Protein AF-A0A5R2MX24-F1 (afdb_monomer_lite)

Sequence (40 aa):
ARLKALLRGQPDIRPDAMVAISCEPARVHYFGQGGGALAR

Structure (mmCIF, N/CA/C/O backbone):
data_AF-A0A5R2MX24-F1
#
_entry.id   AF-A0A5R2MX24-F1
#
loop_
_atom_site.group_PDB
_atom_site.id
_atom_site.type_symbol
_atom_site.label_atom_id
_atom_site.label_alt_id
_atom_site.label_comp_id
_atom_site.label_asym_id
_atom_site.label_entity_id
_atom_site.label_seq_id
_atom_site.pdbx_PDB_ins_code
_atom_site.Cartn_x
_atom_site.Cartn_y
_atom_site.Cartn_z
_atom_site.occupancy
_atom_site.B_iso_or_equiv
_atom_site.auth_seq_id
_atom_site.auth_comp_id
_atom_site.auth_asym_id
_atom_site.auth_atom_id
_atom_site.pdbx_PDB_model_num
ATOM 1 N N . ALA A 1 1 ? 0.017 12.606 1.424 1.00 78.00 1 ALA A N 1
ATOM 2 C CA . ALA A 1 1 ? 0.443 11.323 2.029 1.00 78.00 1 ALA A CA 1
ATOM 3 C C . ALA A 1 1 ? 1.457 10.650 1.105 1.00 78.00 1 ALA A C 1
ATOM 5 O O . ALA A 1 1 ? 1.371 10.866 -0.096 1.00 78.00 1 ALA A O 1
ATOM 6 N N . ARG A 1 2 ? 2.429 9.897 1.632 1.00 87.44 2 ARG A N 1
ATOM 7 C CA . ARG A 1 2 ? 3.403 9.134 0.827 1.00 87.44 2 ARG A CA 1
ATOM 8 C C . ARG A 1 2 ? 3.289 7.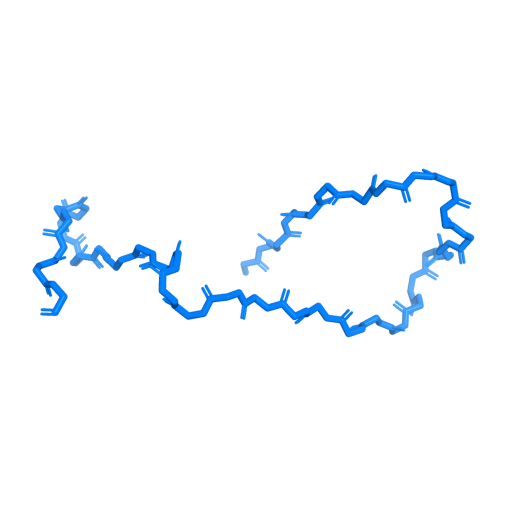659 1.195 1.00 87.44 2 ARG A C 1
ATOM 10 O O . ARG A 1 2 ? 3.268 7.352 2.383 1.00 87.44 2 ARG A O 1
ATOM 17 N N . LEU A 1 3 ? 3.232 6.778 0.200 1.00 89.31 3 LEU A N 1
ATOM 18 C CA . LEU A 1 3 ? 3.295 5.333 0.405 1.00 89.31 3 LEU A CA 1
ATOM 19 C C . LEU A 1 3 ? 4.734 4.860 0.180 1.00 89.31 3 LEU A C 1
ATOM 21 O O . LEU A 1 3 ? 5.404 5.325 -0.740 1.00 89.31 3 LEU A O 1
ATOM 25 N N . LYS A 1 4 ? 5.210 3.947 1.025 1.00 91.94 4 LYS A N 1
ATOM 26 C CA . LYS A 1 4 ? 6.483 3.244 0.840 1.00 91.94 4 LYS A CA 1
ATOM 27 C C . LYS A 1 4 ? 6.174 1.763 0.678 1.00 91.94 4 LYS A C 1
ATOM 29 O O . LYS A 1 4 ? 5.418 1.215 1.475 1.00 91.94 4 LYS A O 1
ATOM 34 N N . ALA A 1 5 ? 6.761 1.135 -0.331 1.00 91.38 5 ALA A N 1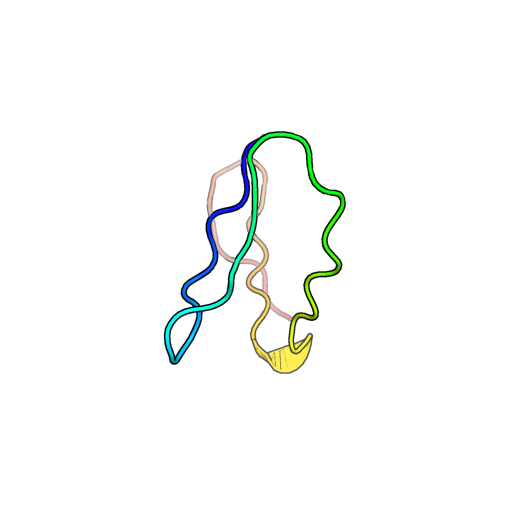
ATOM 35 C CA . ALA A 1 5 ? 6.623 -0.290 -0.588 1.00 91.38 5 ALA A CA 1
ATOM 36 C C . ALA A 1 5 ? 8.011 -0.925 -0.682 1.00 91.38 5 ALA A C 1
ATOM 38 O O . ALA A 1 5 ? 8.936 -0.327 -1.231 1.00 91.38 5 ALA A O 1
ATOM 39 N N . LEU A 1 6 ? 8.149 -2.132 -0.137 1.00 91.81 6 LEU A N 1
ATOM 40 C CA . LEU A 1 6 ? 9.333 -2.962 -0.328 1.00 91.81 6 LEU A CA 1
ATOM 41 C C . LEU A 1 6 ? 9.076 -3.889 -1.512 1.00 91.81 6 LEU A C 1
ATOM 43 O O . LEU A 1 6 ? 8.082 -4.614 -1.534 1.00 91.81 6 LEU A O 1
ATOM 47 N N . LEU A 1 7 ? 9.978 -3.858 -2.485 1.00 89.62 7 LEU A N 1
ATOM 48 C CA . LEU A 1 7 ? 9.913 -4.679 -3.687 1.00 89.62 7 LEU A CA 1
ATOM 49 C C . LEU A 1 7 ? 11.022 -5.728 -3.620 1.00 89.62 7 LEU A C 1
ATOM 51 O O . LEU A 1 7 ? 12.110 -5.463 -3.112 1.00 89.62 7 LEU A O 1
ATOM 55 N N . ARG A 1 8 ? 10.734 -6.937 -4.102 1.00 89.81 8 ARG A N 1
ATOM 56 C CA . A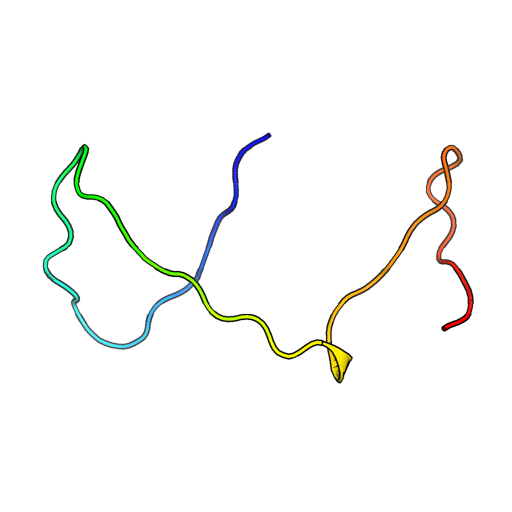RG A 1 8 ? 11.744 -7.992 -4.246 1.00 89.81 8 ARG A CA 1
ATOM 57 C C . ARG A 1 8 ? 12.407 -7.881 -5.621 1.00 89.81 8 ARG A C 1
ATOM 59 O O . ARG A 1 8 ? 11.752 -7.508 -6.589 1.00 89.81 8 ARG A O 1
ATOM 66 N N . GLY A 1 9 ? 13.683 -8.255 -5.698 1.00 90.25 9 GLY A N 1
ATOM 67 C CA . GLY A 1 9 ? 14.496 -8.112 -6.908 1.00 90.25 9 GLY A CA 1
ATOM 68 C C . GLY A 1 9 ? 14.984 -6.677 -7.123 1.00 90.25 9 GLY A C 1
ATOM 69 O O . GLY A 1 9 ? 15.009 -5.878 -6.189 1.00 90.2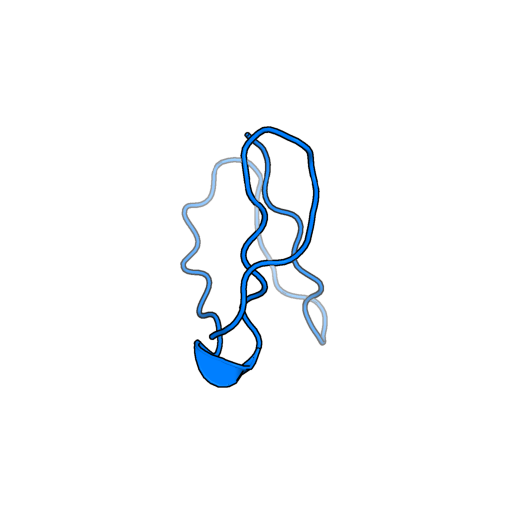5 9 GLY A O 1
ATOM 70 N N . GLN A 1 10 ? 15.373 -6.362 -8.357 1.00 85.38 10 GLN A N 1
ATOM 71 C CA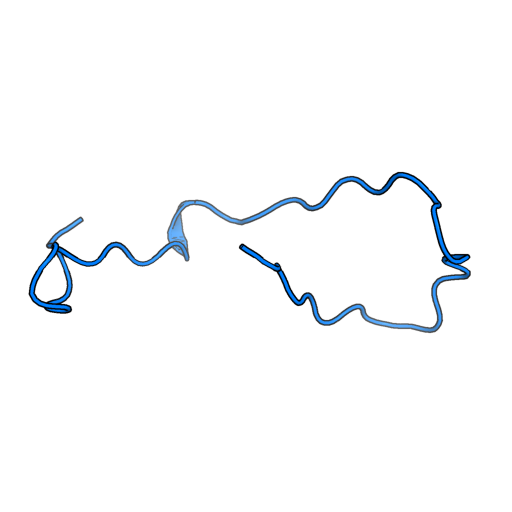 . GLN A 1 10 ? 15.795 -5.023 -8.770 1.00 85.38 10 GLN A CA 1
ATOM 72 C C . GLN A 1 10 ? 14.859 -4.521 -9.880 1.00 85.38 10 GLN A C 1
ATOM 74 O O . GLN A 1 10 ? 15.175 -4.664 -11.060 1.00 85.38 10 GLN A O 1
ATOM 79 N N . PRO A 1 11 ? 13.667 -4.008 -9.529 1.00 87.31 11 PRO A N 1
ATOM 80 C CA . PRO A 1 11 ? 12.759 -3.456 -10.523 1.00 87.31 11 PRO A CA 1
ATOM 81 C C . PRO A 1 11 ? 13.342 -2.153 -11.090 1.00 87.31 11 PRO A C 1
ATOM 83 O O . PRO A 1 11 ? 13.753 -1.273 -10.333 1.00 87.31 11 PRO A O 1
ATOM 86 N N . ASP A 1 12 ? 13.365 -2.019 -12.416 1.00 91.88 12 ASP A N 1
ATOM 87 C CA . ASP A 1 12 ? 13.719 -0.761 -13.087 1.00 91.88 12 ASP A CA 1
ATOM 88 C C . ASP A 1 12 ? 12.520 0.196 -13.033 1.00 91.88 12 ASP A C 1
ATOM 90 O O . ASP A 1 12 ? 11.650 0.197 -13.904 1.00 91.88 12 ASP A O 1
ATOM 94 N N . ILE A 1 13 ? 12.437 0.967 -11.948 1.00 91.75 13 ILE A N 1
ATOM 95 C CA . ILE A 1 13 ? 11.432 2.014 -11.759 1.00 91.75 13 ILE A CA 1
ATOM 96 C C . ILE A 1 13 ? 12.154 3.353 -11.795 1.00 91.75 13 ILE A C 1
ATOM 98 O O . ILE A 1 13 ? 12.948 3.678 -10.911 1.00 91.75 13 ILE A O 1
ATOM 102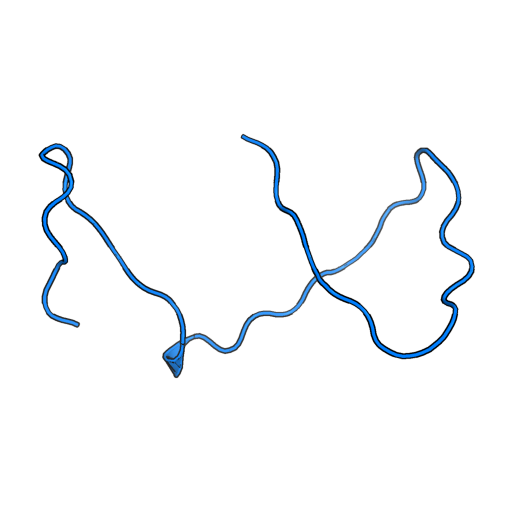 N N . ARG A 1 14 ? 11.853 4.143 -12.820 1.00 93.94 14 ARG A N 1
ATOM 103 C CA . ARG A 1 14 ? 12.408 5.486 -12.984 1.00 93.94 14 ARG A CA 1
ATOM 104 C C . ARG A 1 14 ? 11.630 6.497 -12.138 1.00 93.94 14 ARG A C 1
ATOM 106 O O . ARG A 1 14 ? 10.449 6.269 -11.863 1.00 93.94 14 ARG A O 1
ATOM 113 N N . PRO A 1 15 ? 12.249 7.628 -11.757 1.00 92.69 15 PRO A N 1
ATOM 114 C CA . PRO A 1 15 ? 11.501 8.771 -11.250 1.00 92.69 15 PRO A CA 1
ATOM 115 C C . PRO A 1 15 ? 10.336 9.121 -12.185 1.00 92.69 15 PRO A C 1
ATOM 117 O O . PRO A 1 15 ? 10.441 8.953 -13.399 1.00 92.69 15 PRO A O 1
ATOM 120 N N . ASP A 1 16 ? 9.220 9.546 -11.597 1.00 92.38 16 ASP A N 1
ATOM 121 C CA . ASP A 1 16 ? 7.979 9.942 -12.282 1.00 92.38 16 ASP A CA 1
ATOM 122 C C . ASP A 1 16 ? 7.249 8.836 -13.067 1.00 92.38 16 ASP A C 1
ATOM 124 O O . ASP A 1 16 ? 6.168 9.071 -13.611 1.00 92.38 16 ASP A O 1
ATOM 128 N N . ALA A 1 17 ? 7.771 7.605 -13.082 1.00 93.50 17 ALA A N 1
ATOM 129 C CA . ALA A 1 17 ? 7.058 6.469 -13.645 1.00 93.50 17 ALA A CA 1
ATOM 130 C C . ALA A 1 17 ? 5.770 6.193 -12.855 1.00 93.50 17 ALA A C 1
ATOM 132 O O . ALA A 1 17 ? 5.763 6.132 -11.622 1.00 93.50 17 ALA A O 1
ATOM 133 N N . MET A 1 18 ? 4.672 5.964 -13.574 1.00 93.75 18 MET A N 1
ATOM 134 C CA . MET A 1 18 ? 3.445 5.480 -12.957 1.00 93.75 18 MET A CA 1
ATOM 135 C C . MET A 1 18 ? 3.565 3.997 -12.614 1.00 93.75 18 MET A C 1
ATOM 137 O O . MET A 1 18 ? 3.949 3.182 -13.450 1.00 93.75 18 MET A O 1
ATOM 141 N N . VAL A 1 19 ? 3.191 3.650 -11.384 1.00 91.12 19 VAL A N 1
ATOM 142 C CA . VAL A 1 19 ? 3.226 2.277 -10.875 1.00 91.12 19 VAL A CA 1
ATOM 143 C C . VAL A 1 19 ? 1.884 1.897 -10.263 1.00 91.12 19 VAL A C 1
ATOM 145 O O . VAL A 1 19 ? 1.206 2.727 -9.657 1.00 91.12 19 VAL A O 1
ATOM 148 N N . ALA A 1 20 ? 1.516 0.626 -10.392 1.00 92.69 20 ALA A N 1
ATOM 149 C CA . ALA A 1 20 ? 0.406 0.038 -9.655 1.00 92.69 20 ALA A CA 1
ATOM 150 C C . ALA A 1 20 ? 0.948 -0.711 -8.432 1.00 92.69 20 ALA A C 1
ATOM 152 O O . ALA A 1 20 ? 1.922 -1.456 -8.532 1.00 92.69 20 ALA A O 1
ATOM 153 N N . ILE A 1 21 ? 0.308 -0.523 -7.278 1.00 90.31 21 ILE A N 1
ATOM 154 C CA . ILE A 1 21 ? 0.631 -1.234 -6.038 1.00 90.31 21 ILE A CA 1
ATOM 155 C C . ILE A 1 21 ? -0.619 -1.989 -5.606 1.00 90.31 21 ILE A C 1
ATOM 157 O O . ILE A 1 21 ? -1.674 -1.390 -5.408 1.00 90.31 21 ILE A O 1
ATOM 161 N N . SER A 1 22 ? -0.495 -3.304 -5.456 1.00 91.12 22 SER A N 1
ATOM 162 C CA . SER A 1 22 ? -1.560 -4.156 -4.934 1.00 91.12 22 SER A CA 1
ATOM 163 C C . SER A 1 22 ? -1.331 -4.425 -3.452 1.00 91.12 22 SER A C 1
ATOM 165 O O . SER A 1 22 ? -0.222 -4.758 -3.037 1.00 91.12 22 SER A O 1
ATOM 167 N N . CYS A 1 23 ? -2.394 -4.314 -2.661 1.00 92.50 23 CYS A N 1
ATOM 168 C CA . CYS A 1 23 ? -2.385 -4.610 -1.233 1.00 92.50 23 CYS A CA 1
ATOM 169 C C . CYS A 1 23 ? -3.339 -5.769 -0.948 1.00 92.50 23 CYS A C 1
ATOM 171 O O . CYS A 1 23 ? -4.415 -5.842 -1.535 1.00 92.50 23 CYS A O 1
ATOM 173 N N . GLU A 1 24 ? -2.974 -6.645 -0.015 1.00 94.25 24 GLU A N 1
ATOM 174 C CA . GLU A 1 24 ? -3.873 -7.683 0.487 1.00 94.25 24 GLU A CA 1
ATOM 175 C C . GLU A 1 24 ? -4.834 -7.068 1.523 1.00 94.25 24 GLU A C 1
ATOM 177 O O . GLU A 1 24 ? -4.365 -6.645 2.584 1.00 94.25 24 GLU A O 1
ATOM 182 N N . PRO A 1 25 ? -6.161 -7.020 1.276 1.00 91.94 25 PRO A N 1
ATOM 183 C CA . PRO A 1 25 ? -7.099 -6.346 2.180 1.00 91.94 25 PRO A CA 1
ATOM 184 C C . PRO A 1 25 ? -7.097 -6.924 3.599 1.00 91.94 25 PRO A C 1
ATOM 186 O O . PRO A 1 25 ? -7.239 -6.190 4.571 1.00 91.94 25 PRO A O 1
ATOM 189 N N . ALA A 1 26 ? -6.861 -8.234 3.732 1.00 94.38 26 ALA A N 1
ATOM 190 C CA . ALA A 1 26 ? -6.782 -8.912 5.024 1.00 94.38 26 ALA A CA 1
ATOM 191 C C . ALA A 1 26 ? -5.617 -8.428 5.911 1.00 94.38 26 ALA A C 1
ATOM 193 O O . ALA A 1 26 ? -5.633 -8.686 7.112 1.00 94.38 26 ALA A O 1
ATOM 194 N N . ARG A 1 27 ? -4.628 -7.726 5.336 1.00 93.94 27 ARG A N 1
ATOM 195 C CA . ARG A 1 27 ? -3.463 -7.162 6.037 1.00 93.94 27 ARG A CA 1
ATOM 196 C C . ARG A 1 27 ? -3.552 -5.648 6.243 1.00 93.94 27 ARG A C 1
ATOM 198 O O . ARG A 1 27 ? -2.582 -5.036 6.685 1.00 93.94 27 ARG A O 1
ATOM 205 N N . VAL A 1 28 ? -4.671 -5.020 5.885 1.00 94.00 28 VAL A N 1
ATOM 206 C CA . VAL A 1 28 ? -4.871 -3.584 6.101 1.00 94.00 28 VAL A CA 1
ATOM 207 C C . VAL A 1 28 ? -5.284 -3.346 7.550 1.00 94.00 28 VAL A C 1
ATOM 209 O O . VAL A 1 28 ? -6.181 -4.003 8.071 1.00 94.00 28 VAL A O 1
ATOM 212 N N . HIS A 1 29 ? -4.631 -2.380 8.192 1.00 94.44 29 HIS A N 1
ATOM 213 C CA . HIS A 1 29 ? -4.932 -1.955 9.554 1.00 94.44 29 HIS A CA 1
ATOM 214 C C . HIS A 1 29 ? -5.588 -0.573 9.528 1.00 94.44 29 HIS A C 1
ATOM 216 O O . HIS A 1 29 ? -5.088 0.337 8.864 1.00 94.44 29 HIS A O 1
ATOM 222 N N . TYR A 1 30 ? -6.687 -0.414 10.265 1.00 94.38 30 TYR A N 1
ATOM 223 C CA . TYR A 1 30 ? -7.439 0.837 10.352 1.00 94.38 30 TYR A CA 1
ATOM 224 C C . TYR A 1 30 ? -7.272 1.463 11.733 1.00 94.38 30 TYR A C 1
ATOM 226 O O . TYR A 1 30 ? -7.261 0.761 12.744 1.00 94.38 30 TYR A O 1
ATOM 234 N N . PHE A 1 31 ? -7.172 2.790 11.771 1.00 96.25 31 PHE A N 1
ATOM 235 C CA . PHE A 1 31 ? -6.991 3.558 12.998 1.00 96.25 31 PHE A CA 1
ATOM 236 C C . PHE A 1 31 ? -7.986 4.718 13.032 1.00 96.25 31 PHE A C 1
ATOM 238 O O . PHE A 1 31 ? -8.210 5.379 12.016 1.00 96.25 31 PHE A O 1
ATOM 245 N N . GLY A 1 32 ? -8.594 4.955 14.194 1.00 96.00 32 GLY A N 1
ATOM 246 C CA . GLY A 1 32 ? -9.457 6.114 14.413 1.00 96.00 32 GLY A CA 1
ATOM 247 C C . GLY A 1 32 ? -8.656 7.416 14.499 1.00 96.00 32 GLY A C 1
ATOM 248 O O . GLY A 1 32 ? -7.431 7.404 14.584 1.00 96.00 32 GLY A O 1
ATOM 249 N N . GLN A 1 33 ? -9.348 8.557 14.552 1.00 95.62 33 GLN A N 1
ATOM 250 C CA . GLN A 1 33 ? -8.713 9.883 14.664 1.00 95.62 33 GLN A CA 1
ATOM 251 C C . GLN A 1 33 ? -7.787 10.015 15.889 1.00 95.62 33 GLN A C 1
ATOM 253 O O . GLN A 1 33 ? -6.791 10.726 15.835 1.00 95.62 33 GLN A O 1
ATOM 258 N N . GLY A 1 34 ? -8.075 9.289 16.975 1.00 96.50 34 GLY A N 1
ATOM 259 C CA . GLY A 1 34 ? -7.220 9.222 18.167 1.00 96.50 34 GLY A CA 1
ATOM 260 C C . GLY A 1 34 ? -6.029 8.259 18.060 1.00 96.50 34 GLY A C 1
ATOM 261 O O . GLY A 1 34 ? -5.350 8.036 19.056 1.00 96.50 34 GLY A O 1
ATOM 262 N N . GLY A 1 35 ? -5.797 7.633 16.901 1.00 95.44 35 GLY A N 1
ATOM 263 C CA . GLY A 1 35 ? -4.697 6.688 16.670 1.00 95.44 35 GLY A CA 1
ATOM 264 C C . GLY A 1 35 ? -4.919 5.270 17.213 1.00 95.44 35 GLY A C 1
ATOM 265 O O . GLY A 1 35 ? -4.070 4.406 17.016 1.00 95.44 35 GLY A O 1
ATOM 266 N N . GLY A 1 36 ? -6.051 5.001 17.868 1.00 97.56 36 GLY A N 1
ATOM 267 C CA . GLY A 1 36 ? -6.423 3.655 18.310 1.00 97.56 36 GLY A CA 1
ATOM 268 C C . GLY A 1 36 ? -6.793 2.746 17.136 1.00 97.56 36 GLY A C 1
ATOM 269 O O . GLY A 1 36 ? -7.459 3.190 16.198 1.00 97.56 36 GLY A O 1
ATOM 270 N N . ALA A 1 37 ? -6.374 1.480 17.193 1.00 97.06 37 ALA A N 1
ATOM 271 C CA . ALA A 1 37 ? -6.734 0.473 16.197 1.00 97.06 37 ALA A CA 1
ATOM 272 C C . ALA A 1 37 ? -8.247 0.197 16.217 1.00 97.06 37 ALA A C 1
ATOM 274 O O . ALA A 1 37 ? -8.847 0.072 17.286 1.00 97.06 37 ALA A O 1
ATOM 275 N N . LEU A 1 38 ? -8.857 0.092 15.038 1.00 95.62 38 LEU A N 1
ATOM 276 C CA . LEU A 1 38 ? -10.268 -0.256 14.883 1.00 95.62 38 LEU A CA 1
ATOM 277 C C . LEU A 1 38 ? -10.426 -1.776 14.761 1.00 95.62 38 LEU A C 1
ATOM 279 O O . LEU A 1 38 ? -9.615 -2.439 14.111 1.00 95.62 38 LEU A O 1
ATOM 283 N N . ALA A 1 39 ? -11.477 -2.320 15.381 1.00 88.12 39 ALA A N 1
ATOM 284 C CA . ALA A 1 39 ? -11.896 -3.693 15.122 1.00 88.12 39 ALA A CA 1
ATOM 285 C C . ALA A 1 39 ? -12.294 -3.826 13.646 1.00 88.12 39 ALA A C 1
ATOM 287 O O . ALA A 1 39 ? -12.850 -2.891 13.067 1.00 88.12 39 ALA A O 1
ATOM 288 N N . ARG A 1 40 ? -11.946 -4.965 13.046 1.00 73.88 40 ARG A N 1
ATOM 289 C CA . ARG A 1 40 ? -12.199 -5.231 11.629 1.00 73.88 40 ARG A CA 1
ATOM 290 C C . ARG A 1 40 ? -13.678 -5.465 11.355 1.00 73.88 40 ARG A C 1
ATOM 292 O O . ARG A 1 40 ? -14.306 -6.167 12.177 1.00 73.88 40 ARG A O 1
#

pLDDT: mean 91.73, std 4.58, range [73.88, 97.56]

Secondary structure (DSSP, 8-state):
-------SS-----TT--------GGG---B-TTSPBPP-

Radius of gyration: 14.5 Å; chains: 1; bounding box: 28×20×32 Å

Foldseek 3Di:
DDDDDDDPDDDPDDPPDDDDDDDDPVPDWDADPVRHTDDD